Protein AF-A0A7C5NNX5-F1 (afdb_monomer)

pLDDT: mean 77.13, std 13.11, range [48.84, 93.62]

Sequence (84 aa):
MFITLIFVISGVLMFLWNAILPDLIGVNSISYWQSMGLLILSRILFGRFSKPERRTSFPYQKFKEKFQNMSFEEREKFREKWKS

Structure (mmCIF, N/CA/C/O backbone):
data_AF-A0A7C5NNX5-F1
#
_entry.id   AF-A0A7C5NNX5-F1
#
loop_
_atom_site.group_PDB
_atom_site.id
_atom_site.type_symbol
_atom_site.label_atom_id
_atom_site.label_alt_id
_atom_site.label_comp_id
_atom_site.label_asym_id
_atom_site.label_entity_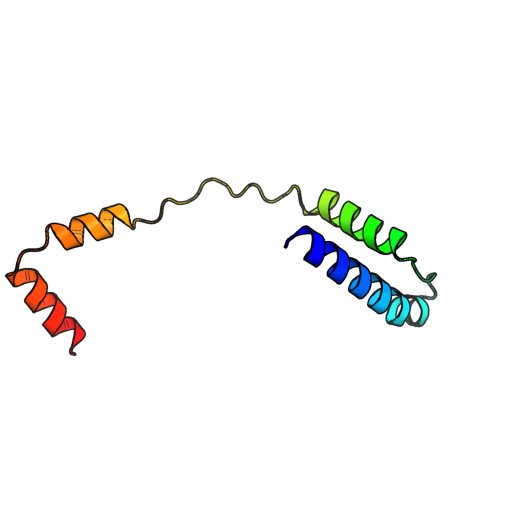id
_atom_site.label_seq_id
_atom_site.pdbx_PDB_ins_code
_atom_site.Cartn_x
_atom_site.Cartn_y
_atom_site.Cartn_z
_atom_site.occupancy
_atom_site.B_iso_or_e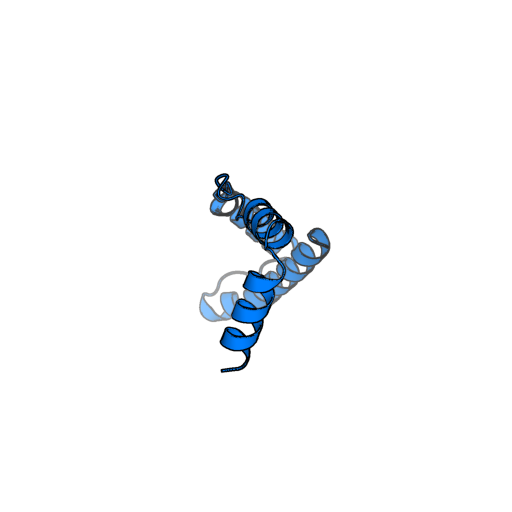quiv
_atom_site.auth_se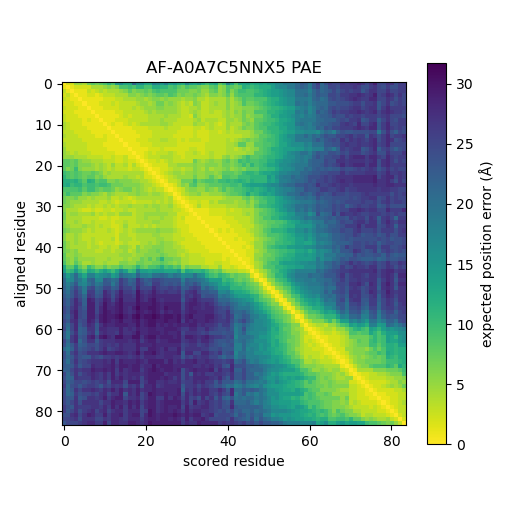q_id
_atom_site.auth_comp_id
_atom_site.auth_asym_id
_atom_site.auth_atom_id
_atom_site.pdbx_PDB_model_num
ATOM 1 N N . MET A 1 1 ? -4.544 -10.897 10.978 1.00 70.69 1 MET A N 1
ATOM 2 C CA . MET A 1 1 ? -4.993 -10.170 9.766 1.00 70.69 1 MET A CA 1
ATOM 3 C C . MET A 1 1 ? -4.192 -8.900 9.474 1.00 70.69 1 MET A C 1
ATOM 5 O O . MET A 1 1 ? -3.764 -8.735 8.343 1.00 70.69 1 MET A O 1
ATOM 9 N N . PHE A 1 2 ? -3.936 -8.006 10.438 1.00 74.38 2 PHE A N 1
ATOM 10 C CA . PHE A 1 2 ? -3.157 -6.785 10.147 1.00 74.38 2 PHE A CA 1
ATOM 11 C C . PHE A 1 2 ? -1.689 -7.054 9.796 1.00 74.38 2 PHE A C 1
ATOM 13 O O . PHE A 1 2 ? -1.156 -6.442 8.880 1.00 74.38 2 PHE A O 1
ATOM 20 N N . ILE A 1 3 ? -1.057 -8.014 10.472 1.00 81.31 3 ILE A N 1
ATOM 21 C CA . ILE A 1 3 ? 0.335 -8.393 10.201 1.00 81.31 3 ILE A CA 1
ATOM 22 C C . ILE A 1 3 ? 0.462 -8.936 8.774 1.00 81.31 3 ILE A C 1
ATOM 24 O O . ILE A 1 3 ? 1.252 -8.422 7.997 1.00 81.31 3 ILE A O 1
ATOM 28 N N . THR A 1 4 ? -0.387 -9.890 8.385 1.00 84.62 4 THR A N 1
ATOM 29 C CA . THR A 1 4 ? -0.401 -10.455 7.025 1.00 84.62 4 THR A CA 1
ATOM 30 C C . THR A 1 4 ? -0.576 -9.382 5.949 1.00 84.62 4 THR A C 1
ATOM 32 O O . THR A 1 4 ? 0.117 -9.422 4.940 1.00 84.62 4 THR A O 1
ATOM 35 N N . LEU A 1 5 ? -1.430 -8.381 6.187 1.00 84.50 5 LEU A N 1
ATOM 36 C CA . LEU A 1 5 ? -1.602 -7.256 5.268 1.00 84.50 5 LEU A CA 1
ATOM 37 C C . LEU A 1 5 ? -0.311 -6.431 5.119 1.00 84.50 5 LEU A C 1
ATOM 39 O O . LEU A 1 5 ? 0.047 -6.064 4.007 1.00 84.50 5 LEU A O 1
ATOM 43 N N . ILE A 1 6 ? 0.417 -6.184 6.211 1.00 84.31 6 ILE A N 1
ATOM 44 C CA . ILE A 1 6 ? 1.691 -5.446 6.183 1.00 84.31 6 ILE A CA 1
ATOM 45 C C . ILE A 1 6 ? 2.744 -6.198 5.360 1.00 84.31 6 ILE A C 1
ATOM 47 O O . ILE A 1 6 ? 3.424 -5.579 4.547 1.00 84.31 6 ILE A O 1
ATOM 51 N N . PHE A 1 7 ? 2.845 -7.521 5.520 1.00 88.00 7 PHE A N 1
ATOM 52 C CA . PHE A 1 7 ? 3.770 -8.342 4.729 1.00 88.00 7 PHE A CA 1
ATOM 53 C C . PHE A 1 7 ? 3.435 -8.289 3.230 1.00 88.00 7 PHE A C 1
ATOM 55 O O . PHE A 1 7 ? 4.321 -8.069 2.405 1.00 88.00 7 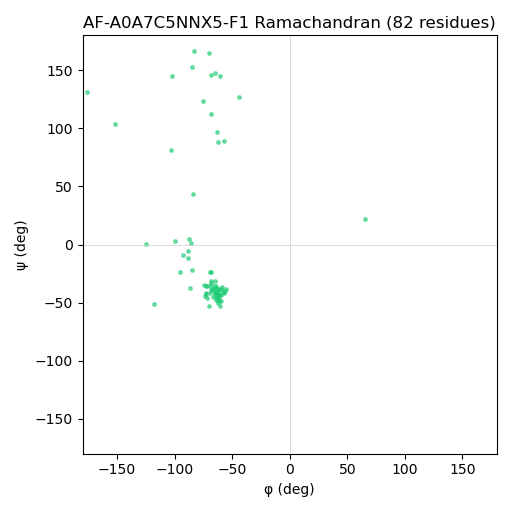PHE A O 1
ATOM 62 N N . VAL A 1 8 ? 2.150 -8.401 2.875 1.00 91.06 8 VAL A N 1
ATOM 63 C CA . VAL A 1 8 ? 1.698 -8.294 1.477 1.00 91.06 8 VAL A CA 1
ATOM 64 C C . VAL A 1 8 ? 2.009 -6.909 0.899 1.00 91.06 8 VAL A C 1
ATOM 66 O O . VAL A 1 8 ? 2.596 -6.812 -0.176 1.00 91.06 8 VAL A O 1
ATOM 69 N N . ILE A 1 9 ? 1.688 -5.834 1.626 1.00 89.19 9 ILE A N 1
ATOM 70 C CA . ILE A 1 9 ? 1.954 -4.455 1.187 1.00 89.19 9 ILE A CA 1
ATOM 71 C C . ILE A 1 9 ? 3.461 -4.209 1.020 1.00 89.19 9 ILE A C 1
ATOM 73 O O . ILE A 1 9 ? 3.867 -3.559 0.060 1.00 89.19 9 ILE A O 1
ATOM 77 N N . SER A 1 10 ? 4.302 -4.756 1.903 1.00 90.06 10 SER A N 1
ATOM 78 C CA . SER A 1 10 ? 5.762 -4.630 1.802 1.00 90.06 10 SER A CA 1
ATOM 79 C C . SER A 1 10 ? 6.333 -5.308 0.557 1.00 90.06 10 SER A C 1
ATOM 81 O O . SER A 1 10 ? 7.253 -4.771 -0.068 1.00 90.06 10 SER A O 1
ATOM 83 N N . GLY A 1 11 ? 5.773 -6.457 0.170 1.00 90.25 11 GLY A N 1
ATOM 84 C CA . GLY A 1 11 ? 6.126 -7.137 -1.076 1.00 90.25 11 GLY A CA 1
ATOM 85 C C . GLY A 1 11 ? 5.707 -6.338 -2.313 1.00 90.25 11 GLY A C 1
ATOM 86 O O . GLY A 1 11 ? 6.515 -6.146 -3.220 1.00 90.25 11 GLY A O 1
ATOM 87 N N . VAL A 1 12 ? 4.481 -5.802 -2.319 1.00 92.62 12 VAL A N 1
ATOM 88 C CA . VAL A 1 12 ? 3.979 -4.953 -3.416 1.00 92.62 12 VAL A CA 1
ATOM 89 C C . VAL A 1 12 ? 4.821 -3.687 -3.563 1.00 92.62 12 VAL A C 1
ATOM 91 O O . VAL A 1 12 ? 5.195 -3.335 -4.678 1.00 92.62 12 VAL A O 1
ATOM 94 N N . LEU A 1 13 ? 5.172 -3.030 -2.453 1.00 92.12 13 LEU A N 1
ATOM 95 C CA . LEU A 1 13 ? 6.013 -1.836 -2.478 1.00 92.12 13 LEU A CA 1
ATOM 96 C C . LEU A 1 13 ? 7.396 -2.134 -3.064 1.00 92.12 13 LEU A C 1
ATOM 98 O O . LEU A 1 13 ? 7.881 -1.356 -3.876 1.00 92.12 13 LEU A O 1
ATOM 102 N N . MET A 1 14 ? 8.016 -3.257 -2.684 1.00 93.62 14 MET A N 1
ATOM 103 C CA . MET A 1 14 ? 9.308 -3.680 -3.237 1.00 93.62 14 MET A CA 1
ATOM 104 C C . MET A 1 14 ? 9.219 -3.914 -4.748 1.00 93.62 14 MET A C 1
ATOM 106 O O . MET A 1 14 ? 10.068 -3.428 -5.489 1.00 93.62 14 MET A O 1
ATOM 110 N N . PHE A 1 15 ? 8.190 -4.636 -5.205 1.00 91.81 15 PHE A N 1
ATOM 111 C CA . PHE A 1 15 ? 7.993 -4.916 -6.628 1.00 91.81 15 PHE A CA 1
ATOM 112 C C . PHE A 1 15 ? 7.790 -3.627 -7.426 1.00 91.81 15 PHE A C 1
ATOM 114 O O . PHE A 1 15 ? 8.469 -3.402 -8.422 1.00 91.81 15 PHE A O 1
ATOM 121 N N . LEU A 1 16 ? 6.902 -2.752 -6.949 1.00 90.44 16 LEU A N 1
ATOM 122 C CA . LEU A 1 16 ? 6.597 -1.490 -7.611 1.00 90.44 16 LEU A CA 1
ATOM 123 C C . LEU A 1 16 ? 7.807 -0.549 -7.620 1.00 90.44 16 LEU A C 1
ATOM 125 O O . LEU A 1 16 ? 8.077 0.094 -8.630 1.00 90.44 16 LEU A O 1
ATOM 129 N N . TRP A 1 17 ? 8.559 -0.495 -6.517 1.00 92.38 17 TRP A N 1
ATOM 130 C CA . TRP A 1 17 ? 9.788 0.286 -6.444 1.00 92.38 17 TRP A CA 1
ATOM 131 C C . TRP A 1 17 ? 10.793 -0.208 -7.474 1.00 92.38 17 TRP A C 1
ATOM 133 O O . TRP A 1 17 ? 11.246 0.584 -8.289 1.00 92.38 17 TRP A O 1
ATOM 143 N N . ASN A 1 18 ? 11.094 -1.508 -7.486 1.00 90.94 18 ASN A N 1
ATOM 144 C CA . ASN A 1 18 ? 12.107 -2.076 -8.375 1.00 90.94 18 ASN A CA 1
ATOM 145 C C . ASN A 1 18 ? 11.699 -2.041 -9.855 1.00 90.94 18 ASN A C 1
ATOM 147 O O . ASN A 1 18 ? 12.577 -2.032 -10.706 1.00 90.94 18 ASN A O 1
ATOM 151 N N . ALA A 1 19 ? 10.399 -1.988 -10.157 1.00 90.50 19 ALA A N 1
ATOM 152 C CA . ALA A 1 19 ? 9.892 -1.892 -11.524 1.00 90.50 19 ALA A CA 1
ATOM 153 C C . ALA A 1 19 ? 9.833 -0.456 -12.077 1.00 90.50 19 ALA A C 1
ATOM 155 O O . ALA A 1 19 ? 9.753 -0.286 -13.286 1.00 90.50 19 ALA A O 1
ATOM 156 N N . ILE A 1 20 ? 9.798 0.570 -11.218 1.00 89.44 20 ILE A N 1
ATOM 157 C CA . ILE A 1 20 ? 9.534 1.955 -11.650 1.00 89.44 20 ILE A CA 1
ATOM 158 C C . ILE A 1 20 ? 10.711 2.877 -11.347 1.00 89.44 20 ILE A C 1
ATOM 160 O O . ILE A 1 20 ? 11.153 3.638 -12.201 1.00 89.44 20 ILE A O 1
ATOM 164 N N . LEU A 1 21 ? 11.200 2.872 -10.109 1.00 87.69 21 LEU A N 1
ATOM 165 C CA . LEU A 1 21 ? 12.122 3.903 -9.640 1.00 87.69 21 LEU A CA 1
ATOM 166 C C . LEU A 1 21 ? 13.539 3.783 -10.219 1.00 87.69 21 LEU A C 1
ATOM 168 O O . LEU A 1 21 ? 14.077 4.820 -10.622 1.00 87.69 21 LEU A O 1
ATOM 172 N N . PRO A 1 22 ? 14.135 2.580 -10.320 1.00 87.94 22 PRO A N 1
ATOM 173 C CA . PRO A 1 22 ? 15.402 2.402 -11.018 1.00 87.94 22 PRO A CA 1
ATOM 174 C C . PRO A 1 22 ? 15.349 2.874 -12.467 1.00 87.94 22 PRO A C 1
ATOM 176 O O . PRO A 1 22 ? 16.254 3.582 -12.902 1.00 87.94 22 PRO A O 1
ATOM 179 N N . ASP A 1 23 ? 14.256 2.575 -13.167 1.00 85.50 23 ASP A N 1
ATOM 180 C CA . ASP A 1 23 ? 14.107 2.896 -14.587 1.00 85.50 23 ASP A CA 1
ATOM 181 C C . ASP A 1 23 ? 13.840 4.387 -14.832 1.00 85.50 23 ASP A C 1
ATOM 183 O O . ASP A 1 23 ? 14.316 4.947 -15.817 1.00 85.50 23 ASP A O 1
ATOM 187 N N . LEU A 1 24 ? 13.107 5.060 -13.937 1.00 86.75 24 LEU A N 1
ATOM 188 C CA . LEU A 1 24 ? 12.754 6.472 -14.118 1.00 86.75 24 LEU A CA 1
ATOM 189 C C . LEU A 1 24 ? 13.803 7.452 -13.587 1.00 86.75 24 LEU A C 1
ATOM 191 O O . LEU A 1 24 ? 13.977 8.526 -14.157 1.00 86.75 24 LEU A O 1
ATOM 195 N N . ILE A 1 25 ? 14.445 7.133 -12.461 1.00 86.75 25 ILE A N 1
ATOM 196 C CA . ILE A 1 25 ? 15.262 8.099 -11.703 1.00 86.75 25 ILE A CA 1
ATOM 197 C C . ILE A 1 25 ? 16.697 7.589 -11.492 1.00 86.75 25 ILE A C 1
ATOM 199 O O . ILE A 1 25 ? 17.508 8.270 -10.868 1.00 86.75 25 ILE A O 1
ATOM 203 N N . GLY A 1 26 ? 17.034 6.393 -11.993 1.00 82.81 26 GLY A N 1
ATOM 204 C CA . GLY A 1 26 ? 18.368 5.803 -11.840 1.00 82.81 26 GLY A CA 1
ATOM 205 C C . GLY A 1 26 ? 18.725 5.463 -10.391 1.00 82.81 26 GLY A C 1
ATOM 206 O O . GLY A 1 26 ? 19.901 5.406 -10.036 1.00 82.81 26 GLY A O 1
ATOM 207 N N . VAL A 1 27 ? 17.725 5.287 -9.521 1.00 85.25 27 VAL A N 1
ATOM 208 C CA . VAL A 1 27 ? 17.949 4.937 -8.113 1.00 85.25 27 VAL A CA 1
ATOM 209 C C . VAL A 1 27 ? 18.109 3.428 -7.940 1.00 85.25 27 VAL A C 1
ATOM 211 O O . VAL A 1 27 ? 17.567 2.632 -8.699 1.00 85.25 27 VAL A O 1
ATOM 214 N N . ASN A 1 28 ? 18.842 3.005 -6.911 1.00 87.88 28 ASN A N 1
ATOM 215 C CA . ASN A 1 28 ? 19.064 1.580 -6.673 1.00 87.88 28 ASN A CA 1
ATOM 216 C C . A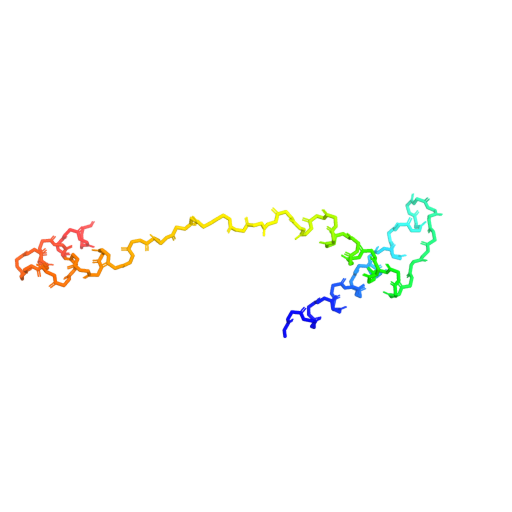SN A 1 28 ? 17.763 0.837 -6.325 1.00 87.88 28 ASN A C 1
ATOM 218 O O . ASN A 1 28 ? 16.866 1.373 -5.662 1.00 87.88 28 ASN A O 1
ATOM 222 N N . SER A 1 29 ? 17.703 -0.430 -6.743 1.00 89.31 29 SER A N 1
ATOM 223 C CA . SER A 1 29 ? 16.661 -1.363 -6.313 1.00 89.31 29 SER A CA 1
ATOM 224 C C . SER A 1 29 ? 16.706 -1.554 -4.799 1.00 89.31 29 SER A C 1
ATOM 226 O O . SER A 1 29 ? 17.783 -1.581 -4.200 1.00 89.31 29 SER A O 1
ATOM 228 N N . ILE A 1 30 ? 15.533 -1.719 -4.192 1.00 91.81 30 ILE A N 1
ATOM 229 C CA . ILE A 1 30 ? 15.397 -1.965 -2.760 1.00 91.81 30 ILE A CA 1
ATOM 230 C C . ILE A 1 30 ? 15.122 -3.439 -2.469 1.00 91.81 30 ILE A C 1
ATOM 232 O O . ILE A 1 30 ? 14.416 -4.128 -3.211 1.00 91.81 30 ILE A O 1
ATOM 236 N N . SER A 1 31 ? 15.669 -3.931 -1.358 1.00 91.38 31 SER A N 1
ATOM 237 C CA . SER A 1 31 ? 15.366 -5.269 -0.839 1.00 91.38 31 SER A CA 1
ATOM 238 C C . SER A 1 31 ? 14.081 -5.277 -0.002 1.00 91.38 31 SER A C 1
ATOM 240 O O . SER A 1 31 ? 13.587 -4.233 0.428 1.00 91.38 31 SER A O 1
ATOM 242 N N . TYR A 1 32 ? 13.560 -6.471 0.295 1.00 88.75 32 TYR A N 1
ATOM 243 C CA . TYR A 1 32 ? 12.363 -6.636 1.129 1.00 88.75 32 TYR A CA 1
ATOM 244 C C . TYR A 1 32 ? 12.492 -5.953 2.505 1.00 88.75 32 TYR A C 1
ATOM 246 O O . TYR A 1 32 ? 11.557 -5.322 2.992 1.00 88.75 32 TYR A O 1
ATOM 254 N N . TRP A 1 33 ? 13.676 -6.014 3.121 1.00 90.12 33 TRP A N 1
ATOM 255 C CA . TRP A 1 33 ? 13.943 -5.340 4.395 1.00 90.12 33 TRP A CA 1
ATOM 256 C C . TRP A 1 33 ? 13.951 -3.815 4.275 1.00 90.12 33 TRP A C 1
ATOM 258 O O . TRP A 1 33 ? 13.524 -3.127 5.202 1.00 90.12 33 TRP A O 1
ATOM 268 N N . GLN A 1 34 ? 14.388 -3.276 3.136 1.00 90.62 34 GLN A N 1
ATOM 269 C CA . GLN A 1 34 ? 14.345 -1.837 2.878 1.00 90.62 34 GLN A CA 1
ATOM 270 C C . GLN A 1 34 ? 12.917 -1.351 2.622 1.00 90.62 34 GLN A C 1
ATOM 272 O O . GLN A 1 34 ? 12.531 -0.323 3.175 1.00 90.62 34 GLN A O 1
ATOM 277 N N . SER A 1 35 ? 12.103 -2.097 1.864 1.00 91.56 35 SER A N 1
ATOM 278 C CA . SER A 1 35 ? 10.688 -1.750 1.669 1.00 91.56 35 SER A CA 1
ATOM 279 C C . SER A 1 35 ? 9.912 -1.805 2.990 1.00 91.56 35 SER A C 1
ATOM 281 O O . SER A 1 35 ? 9.144 -0.893 3.300 1.00 91.56 35 SER A O 1
ATOM 283 N N . MET A 1 36 ? 10.197 -2.806 3.827 1.00 90.12 36 MET A N 1
ATOM 284 C CA . MET A 1 36 ? 9.615 -2.926 5.163 1.00 90.12 36 MET A CA 1
ATOM 285 C C . MET A 1 36 ? 10.058 -1.778 6.080 1.00 90.12 36 MET A C 1
ATOM 287 O O . MET A 1 36 ? 9.224 -1.178 6.759 1.00 90.12 36 MET A O 1
ATOM 291 N N . GLY A 1 37 ? 11.344 -1.415 6.060 1.00 91.38 37 GLY A N 1
ATOM 292 C CA . GLY A 1 37 ? 11.878 -0.263 6.789 1.00 91.38 37 GLY A CA 1
ATOM 293 C C . GLY A 1 37 ? 11.232 1.059 6.365 1.00 91.38 37 GLY A C 1
ATOM 294 O O . GLY A 1 37 ? 10.829 1.840 7.225 1.00 91.38 37 GLY A O 1
ATOM 295 N N . LEU A 1 38 ? 11.048 1.282 5.058 1.00 90.06 38 LEU A N 1
ATOM 296 C CA . LEU A 1 38 ? 10.362 2.460 4.513 1.00 90.06 38 LEU A CA 1
ATOM 297 C C . LEU A 1 38 ? 8.897 2.532 4.956 1.00 90.06 38 LEU A C 1
ATOM 299 O O . LEU A 1 38 ? 8.423 3.601 5.344 1.00 90.06 38 LEU A O 1
ATOM 303 N N . LEU A 1 39 ? 8.182 1.405 4.956 1.00 88.88 39 LEU A N 1
ATOM 304 C CA . LEU A 1 39 ? 6.806 1.347 5.451 1.00 88.88 39 LEU A CA 1
ATOM 305 C C . LEU A 1 39 ? 6.717 1.626 6.949 1.00 88.88 39 LEU A C 1
ATOM 307 O O . LEU A 1 39 ? 5.838 2.374 7.374 1.00 88.88 39 LEU A O 1
ATOM 311 N N . ILE A 1 40 ? 7.622 1.060 7.753 1.00 88.62 40 ILE A N 1
ATOM 312 C CA . ILE A 1 40 ? 7.680 1.319 9.197 1.00 88.62 40 ILE A CA 1
ATOM 313 C C . ILE A 1 40 ? 7.987 2.796 9.448 1.00 88.62 40 ILE A C 1
ATOM 315 O O . ILE A 1 40 ? 7.295 3.429 10.242 1.00 88.62 40 ILE A O 1
ATOM 319 N N . LEU A 1 41 ? 8.966 3.365 8.741 1.00 89.00 41 LEU A N 1
ATOM 320 C CA . LEU A 1 41 ? 9.318 4.778 8.844 1.00 89.00 41 LEU A CA 1
ATOM 321 C C . LEU A 1 41 ? 8.124 5.667 8.475 1.00 89.00 41 LEU A C 1
ATOM 323 O O . LEU A 1 41 ? 7.751 6.540 9.252 1.00 89.00 41 LEU A O 1
ATOM 327 N N . SER A 1 42 ? 7.463 5.394 7.348 1.00 86.81 42 SER A N 1
ATOM 328 C CA . SER A 1 42 ? 6.239 6.083 6.927 1.00 86.81 42 SER A CA 1
ATOM 329 C C . SER A 1 42 ? 5.132 5.959 7.980 1.00 86.81 42 SER A C 1
ATOM 331 O O . SER A 1 42 ? 4.472 6.937 8.329 1.00 86.81 42 SER A O 1
ATOM 333 N N . ARG A 1 43 ? 4.971 4.783 8.595 1.00 82.50 43 ARG A N 1
ATOM 334 C CA . ARG A 1 43 ? 4.005 4.576 9.679 1.00 82.50 43 ARG A CA 1
ATOM 335 C C . ARG A 1 43 ? 4.387 5.325 10.956 1.00 82.50 43 ARG A C 1
ATOM 337 O O . ARG A 1 43 ? 3.497 5.748 11.684 1.00 82.50 43 ARG A O 1
ATOM 344 N N . ILE A 1 44 ? 5.666 5.519 11.246 1.00 85.44 44 ILE A N 1
ATOM 345 C CA . ILE A 1 44 ? 6.104 6.317 12.396 1.00 85.44 44 ILE A CA 1
ATOM 346 C C . ILE A 1 44 ? 5.890 7.811 12.120 1.00 85.44 44 ILE A C 1
ATOM 348 O O . ILE A 1 44 ? 5.353 8.506 12.983 1.00 85.44 44 ILE A O 1
ATOM 352 N N . LEU A 1 45 ? 6.247 8.279 10.920 1.00 83.44 45 LEU A N 1
ATOM 353 C CA . LEU A 1 45 ? 6.154 9.681 10.502 1.00 83.44 45 LEU A CA 1
ATOM 354 C C . LEU A 1 45 ? 4.702 10.138 10.308 1.00 83.44 45 LEU A C 1
ATOM 356 O O . LEU A 1 45 ? 4.271 11.116 10.911 1.00 83.44 45 LEU A O 1
ATOM 360 N N . PHE A 1 46 ? 3.922 9.410 9.512 1.00 76.31 46 PHE A N 1
ATOM 361 C CA . PHE A 1 46 ? 2.541 9.767 9.171 1.00 76.31 46 PHE A CA 1
ATOM 362 C C . PHE A 1 46 ? 1.513 9.087 10.078 1.00 76.31 46 PHE A C 1
ATOM 364 O O . PHE A 1 46 ? 0.389 9.554 10.250 1.00 76.31 46 PHE A O 1
ATOM 371 N N . GLY A 1 47 ? 1.875 7.962 10.687 1.00 64.62 47 GLY A N 1
ATOM 372 C CA . GLY A 1 47 ? 0.925 7.111 11.387 1.00 64.62 47 GLY A CA 1
ATOM 373 C C . GLY A 1 47 ? 0.671 7.427 12.858 1.00 64.62 47 GLY A C 1
ATOM 374 O O . GLY A 1 47 ? -0.233 6.822 13.438 1.00 64.62 47 GLY A O 1
ATOM 375 N N . ARG A 1 48 ? 1.398 8.383 13.448 1.00 60.59 48 ARG A N 1
ATOM 376 C CA . ARG A 1 48 ? 1.148 8.906 14.806 1.00 60.59 48 ARG A CA 1
ATOM 377 C C . ARG A 1 48 ? 0.147 10.071 14.848 1.00 60.59 48 ARG A C 1
ATOM 379 O O . ARG A 1 48 ? -0.105 10.597 15.927 1.00 60.59 48 ARG A O 1
ATOM 386 N N . PHE A 1 49 ? -0.470 10.432 13.718 1.00 57.78 49 PHE A N 1
ATOM 387 C CA . PHE A 1 49 ? -1.405 11.565 13.627 1.00 57.78 49 PHE A CA 1
ATOM 388 C C . PHE A 1 49 ? -2.897 11.215 13.657 1.00 57.78 49 PHE A C 1
ATOM 390 O O . PHE A 1 49 ? -3.728 12.112 13.608 1.00 57.78 49 PHE A O 1
ATOM 397 N N . SER A 1 50 ? -3.281 9.949 13.825 1.00 56.88 50 SER A N 1
ATOM 398 C CA . SER A 1 50 ? -4.676 9.604 14.130 1.00 56.88 50 SER A CA 1
ATOM 399 C C . SER A 1 50 ? -4.825 9.261 15.606 1.00 56.88 50 SER A C 1
ATOM 401 O O . SER A 1 50 ? -4.884 8.096 15.989 1.00 56.88 50 SER A O 1
ATOM 403 N N . LYS A 1 51 ? -4.937 10.293 16.448 1.00 58.28 51 LYS A N 1
ATOM 404 C CA . LYS A 1 51 ? -5.912 10.202 17.537 1.00 58.28 51 LYS A CA 1
ATOM 405 C C . LYS A 1 51 ? -7.276 10.232 16.843 1.00 58.28 51 LYS A C 1
ATOM 407 O O . LYS A 1 51 ? -7.606 11.284 16.300 1.00 58.28 51 LYS A O 1
ATOM 412 N N . PRO A 1 52 ? -8.087 9.161 16.832 1.00 54.75 52 PRO A N 1
ATOM 413 C CA . PRO A 1 52 ? -9.515 9.377 16.739 1.00 54.75 52 PRO A CA 1
ATOM 414 C C . PRO A 1 52 ? -9.889 10.131 18.013 1.00 54.75 52 PRO A C 1
ATOM 416 O O . PRO A 1 52 ? -9.996 9.577 19.109 1.00 54.75 52 PRO A O 1
ATOM 419 N N . GLU A 1 53 ? -9.962 11.449 17.870 1.00 53.03 53 GLU A N 1
ATOM 420 C CA . GLU A 1 53 ? -10.675 12.318 18.779 1.00 53.03 53 GLU A CA 1
ATOM 421 C C . GLU A 1 53 ? -12.018 11.641 19.077 1.00 53.03 53 GLU A C 1
ATOM 423 O O . GLU A 1 53 ? -12.727 11.205 18.169 1.00 53.03 53 GLU A O 1
ATOM 428 N N . ARG A 1 54 ? -12.324 11.466 20.363 1.00 56.22 54 ARG A N 1
ATOM 429 C CA . ARG A 1 54 ? -13.586 10.904 20.847 1.00 56.22 54 ARG A CA 1
ATOM 430 C C . ARG A 1 54 ? -14.755 11.731 20.306 1.00 56.22 54 ARG A C 1
ATOM 432 O O . ARG A 1 54 ? -15.182 12.681 20.948 1.00 56.22 54 ARG A O 1
ATOM 439 N N . ARG A 1 55 ? -15.274 11.381 19.137 1.00 51.78 55 ARG A N 1
ATOM 440 C CA . ARG A 1 55 ? -16.493 11.927 18.537 1.00 51.78 55 ARG A CA 1
ATOM 441 C C . ARG A 1 55 ? -17.037 10.798 17.671 1.00 51.78 55 ARG A C 1
ATOM 443 O O . ARG A 1 55 ? -16.492 10.506 16.626 1.00 51.78 55 ARG A O 1
ATOM 450 N N . THR A 1 56 ? -18.065 10.057 18.035 1.00 49.72 56 THR A N 1
ATOM 451 C CA . THR A 1 56 ? -19.339 10.489 18.594 1.00 49.72 56 THR A CA 1
ATOM 452 C C . THR A 1 56 ? -20.091 9.200 18.903 1.00 49.72 56 THR A C 1
ATOM 454 O O . THR A 1 56 ? -20.175 8.304 18.066 1.00 49.72 56 THR A O 1
ATOM 457 N N . SER A 1 57 ? -20.643 9.101 20.107 1.00 50.41 57 SER A N 1
ATOM 458 C CA . SER A 1 57 ? -21.760 8.201 20.367 1.00 50.41 57 SER A CA 1
ATOM 459 C C . SER A 1 57 ? -22.922 8.682 19.490 1.00 50.41 57 SER A C 1
ATOM 461 O O . SER A 1 57 ? -23.661 9.588 19.871 1.00 50.41 57 SER A O 1
ATOM 463 N N . PHE A 1 58 ? -23.003 8.199 18.247 1.00 56.59 58 PHE A N 1
ATOM 464 C CA . PHE A 1 58 ? -24.157 8.447 17.388 1.00 56.59 58 PHE A CA 1
ATOM 465 C C . PHE A 1 58 ? -25.373 7.686 17.959 1.00 56.59 58 PHE A C 1
ATOM 467 O O . PHE A 1 58 ? -25.228 6.619 18.561 1.00 56.59 58 PHE A O 1
ATOM 474 N N . PRO A 1 59 ? -26.584 8.249 17.820 1.00 60.81 59 PRO A N 1
ATOM 475 C CA . PRO A 1 59 ? -27.677 8.232 18.793 1.00 60.81 59 PRO A CA 1
ATOM 476 C C . PRO A 1 59 ? -28.537 6.964 18.723 1.00 60.81 59 PRO A C 1
ATOM 478 O O . PRO A 1 59 ? -29.763 7.035 18.782 1.00 60.81 59 PRO A O 1
ATOM 481 N N . TYR A 1 60 ? -27.920 5.791 18.592 1.00 62.00 60 TYR A N 1
ATOM 482 C CA . TYR A 1 60 ? -28.657 4.535 18.466 1.00 62.00 60 TYR A CA 1
ATOM 483 C C . TYR A 1 60 ? -29.535 4.260 19.695 1.00 62.00 60 TYR A C 1
ATOM 485 O O . TYR A 1 60 ? -30.679 3.836 19.556 1.00 62.00 60 TYR A O 1
ATOM 493 N N . GLN A 1 61 ? -29.049 4.592 20.897 1.00 64.19 61 GLN A N 1
ATOM 494 C CA . GLN A 1 61 ? -29.838 4.468 22.128 1.00 64.19 61 GLN A CA 1
ATOM 495 C C . GLN A 1 61 ? -31.065 5.389 22.133 1.00 64.19 61 GLN A C 1
ATOM 497 O O . GLN A 1 61 ? -32.169 4.907 22.365 1.00 64.19 61 GLN A O 1
ATOM 502 N N . LYS A 1 62 ? -30.911 6.674 21.778 1.00 65.69 62 LYS A N 1
ATOM 503 C CA . LYS A 1 62 ? -32.046 7.613 21.722 1.00 65.69 62 LYS A CA 1
ATOM 504 C C . LYS A 1 62 ? -33.060 7.243 20.640 1.00 65.69 62 LYS A C 1
ATOM 506 O O . LYS A 1 62 ? -34.259 7.424 20.835 1.00 65.69 62 LYS A O 1
ATOM 511 N N . PHE A 1 63 ? -32.602 6.718 19.503 1.00 69.25 63 PHE A N 1
ATOM 512 C CA . PHE A 1 63 ? -33.502 6.256 18.445 1.00 69.25 63 PHE A CA 1
ATOM 513 C C . PHE A 1 63 ? -34.272 5.003 18.881 1.00 69.25 63 PHE A C 1
ATOM 515 O O . PHE A 1 63 ? -35.481 4.927 18.673 1.00 69.25 63 PHE A O 1
ATOM 522 N N . LYS A 1 64 ? -33.596 4.061 19.555 1.00 71.38 64 LYS A N 1
ATOM 523 C CA . LYS A 1 64 ? -34.204 2.842 20.103 1.00 71.38 64 LYS A CA 1
ATOM 524 C C . LYS A 1 64 ? -35.256 3.154 21.171 1.00 71.38 64 LYS A C 1
ATOM 526 O O . LYS A 1 64 ? -36.353 2.612 21.096 1.00 71.38 64 LYS A O 1
ATOM 531 N N . GLU A 1 65 ? -34.965 4.056 22.108 1.00 71.88 65 GLU A N 1
ATOM 532 C CA . GLU A 1 65 ? -35.929 4.488 23.134 1.00 71.88 65 GLU A CA 1
ATOM 533 C C . GLU A 1 65 ? -37.152 5.175 22.520 1.00 71.88 65 GLU A C 1
ATOM 535 O O . GLU A 1 65 ? -38.286 4.884 22.902 1.00 71.88 65 GLU A O 1
ATOM 540 N N . LYS A 1 66 ? -36.948 6.041 21.519 1.00 70.25 66 LYS A N 1
ATOM 541 C CA . LYS A 1 66 ? -38.055 6.703 20.818 1.00 70.25 66 LYS A CA 1
ATOM 542 C C . LYS A 1 66 ? -38.936 5.705 20.057 1.00 70.25 66 LYS A C 1
ATOM 544 O O . LYS A 1 66 ? -40.147 5.876 20.015 1.00 70.25 66 LYS A O 1
ATOM 549 N N . PHE A 1 67 ? -38.352 4.645 19.494 1.00 66.94 67 PHE A N 1
ATOM 550 C CA . PHE A 1 67 ? -39.098 3.584 18.805 1.00 66.94 67 PHE A CA 1
ATOM 551 C C . PHE A 1 67 ? -39.875 2.672 19.771 1.00 66.94 67 PHE A C 1
ATOM 553 O O . PHE A 1 67 ? -40.976 2.210 19.456 1.00 66.94 67 PHE A O 1
ATOM 560 N N . GLN A 1 68 ? -39.309 2.405 20.952 1.00 71.12 68 GLN A N 1
ATOM 561 C CA . GLN A 1 68 ? -39.937 1.567 21.977 1.00 71.12 68 GLN A CA 1
ATOM 562 C C . GLN A 1 68 ? -41.120 2.262 22.659 1.00 71.12 68 GLN A C 1
ATOM 564 O O . GLN A 1 68 ? -42.118 1.599 22.921 1.00 71.12 68 GLN A O 1
ATOM 569 N N . ASN A 1 69 ? -41.045 3.581 22.861 1.00 75.00 69 ASN A N 1
ATOM 570 C CA . ASN A 1 69 ? -42.116 4.377 23.472 1.00 75.00 69 ASN A CA 1
ATOM 571 C C . ASN A 1 69 ? -43.195 4.861 22.484 1.00 75.00 69 ASN A C 1
ATOM 573 O O . ASN A 1 69 ? -44.115 5.567 22.883 1.00 75.00 69 ASN A O 1
ATOM 577 N N . MET A 1 70 ? -43.094 4.502 21.202 1.00 66.50 70 MET A N 1
ATOM 578 C CA . MET A 1 70 ? -44.065 4.902 20.182 1.00 66.50 70 MET A CA 1
ATOM 579 C C . MET A 1 70 ? -45.363 4.089 20.326 1.00 66.50 70 MET A C 1
ATOM 581 O O . MET A 1 70 ? -45.324 2.852 20.281 1.00 66.50 70 MET A O 1
ATOM 585 N N . SER A 1 71 ? -46.498 4.776 20.491 1.00 70.56 71 SER A N 1
ATOM 586 C CA . SER A 1 71 ? -47.826 4.165 20.647 1.00 70.56 71 SER A CA 1
ATOM 587 C C . SER A 1 71 ? -48.316 3.524 19.338 1.00 70.56 71 SER A C 1
ATOM 589 O O . SER A 1 71 ? -47.757 3.752 18.261 1.00 70.56 71 SER A O 1
ATOM 591 N N . PHE A 1 72 ? -49.349 2.678 19.413 1.00 65.31 72 PHE A N 1
ATOM 592 C CA . PHE A 1 72 ? -49.850 1.940 18.246 1.00 65.31 72 PHE A CA 1
ATOM 593 C C . PHE A 1 72 ? -50.323 2.879 17.119 1.00 65.31 72 PHE A C 1
ATOM 595 O O . PHE A 1 72 ? -49.996 2.640 15.958 1.00 65.31 72 PHE A O 1
ATOM 602 N N . GLU A 1 73 ? -50.966 3.999 17.468 1.00 71.25 73 GLU A N 1
ATOM 603 C CA . GLU A 1 73 ? -51.429 5.016 16.511 1.00 71.25 73 GLU A CA 1
ATOM 604 C C . GLU A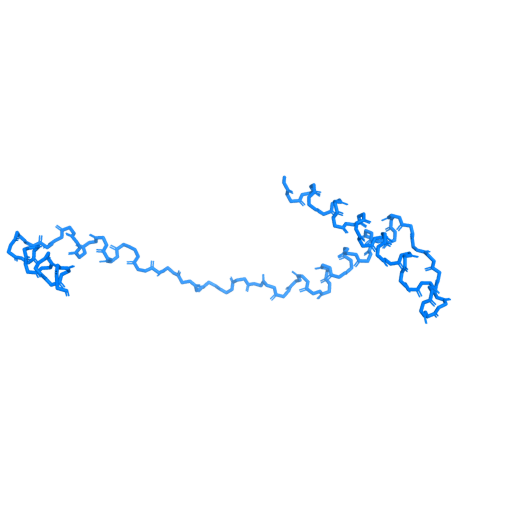 1 73 ? -50.283 5.737 15.784 1.00 71.25 73 GLU A C 1
ATOM 606 O O . GLU A 1 73 ? -50.375 6.026 14.590 1.00 71.25 73 GLU A O 1
ATOM 611 N N . GLU A 1 74 ? -49.170 6.029 16.468 1.00 69.44 74 GLU A N 1
ATOM 612 C CA . GLU A 1 74 ? -48.016 6.666 15.822 1.00 69.44 74 GLU A CA 1
ATOM 613 C C . GLU A 1 74 ? -47.331 5.715 14.831 1.00 69.44 74 GLU A C 1
ATOM 615 O O . GLU A 1 74 ? -46.892 6.142 13.761 1.00 69.44 74 GLU A O 1
ATOM 620 N N . ARG A 1 75 ? -47.287 4.411 15.137 1.00 70.31 75 ARG A N 1
ATOM 621 C CA . ARG A 1 75 ? -46.702 3.396 14.245 1.00 70.31 75 ARG A CA 1
ATOM 622 C C . ARG A 1 75 ? -47.478 3.238 12.939 1.00 70.31 75 ARG A C 1
ATOM 624 O O . ARG A 1 75 ? -46.861 2.911 11.925 1.00 70.31 75 ARG A O 1
ATOM 631 N N . GLU A 1 76 ? -48.791 3.454 12.942 1.00 72.88 76 GLU A N 1
ATOM 632 C CA . GLU A 1 76 ? -49.610 3.406 11.724 1.00 72.88 76 GLU A CA 1
ATOM 633 C C . GLU A 1 76 ? -49.351 4.616 10.827 1.00 72.88 76 GLU A C 1
ATOM 635 O O . GLU A 1 76 ? -49.021 4.434 9.655 1.00 72.88 76 GLU A O 1
ATOM 640 N N . LYS A 1 77 ? -49.323 5.829 11.395 1.00 76.69 77 LYS A N 1
ATOM 641 C CA . LYS A 1 77 ? -48.965 7.054 10.655 1.00 76.69 77 LYS A CA 1
ATOM 642 C C . LYS A 1 77 ? -47.563 6.980 10.045 1.00 76.69 77 LYS A C 1
ATOM 644 O O . LYS A 1 77 ? -47.335 7.460 8.934 1.00 76.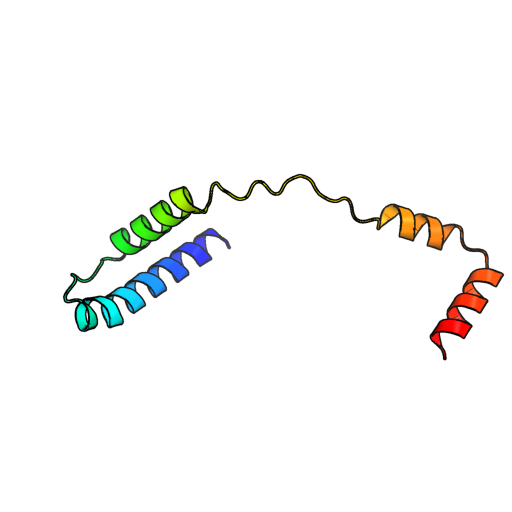69 77 LYS A O 1
ATOM 649 N N . PHE A 1 78 ? -46.612 6.355 10.745 1.00 72.25 78 PHE A N 1
ATOM 650 C CA . PHE A 1 78 ? -45.277 6.102 10.199 1.00 72.25 78 PHE A CA 1
ATOM 651 C C . PHE A 1 78 ? -45.298 5.117 9.022 1.00 72.25 78 PHE A C 1
ATOM 653 O O . PHE A 1 78 ? -44.591 5.350 8.044 1.00 72.25 78 PHE A O 1
ATOM 660 N N . ARG A 1 79 ? -46.103 4.046 9.075 1.00 67.62 79 ARG A N 1
ATOM 661 C CA . ARG A 1 79 ? -46.224 3.090 7.959 1.00 67.62 79 ARG A CA 1
ATOM 662 C C . ARG A 1 79 ? -46.909 3.696 6.743 1.00 67.62 79 ARG A C 1
ATOM 664 O O . ARG A 1 79 ? -46.467 3.423 5.633 1.00 67.62 79 ARG A O 1
ATOM 671 N N . GLU A 1 80 ? -47.940 4.514 6.937 1.00 77.00 80 GLU A N 1
ATOM 672 C CA . GLU A 1 80 ? -48.614 5.214 5.837 1.00 77.00 80 GLU A CA 1
ATOM 673 C C . GLU A 1 80 ? -47.657 6.161 5.110 1.00 77.00 80 GLU A C 1
ATOM 675 O O . GLU A 1 80 ? -47.580 6.144 3.884 1.00 77.00 80 GLU A O 1
ATOM 680 N N . LYS A 1 81 ? -46.845 6.915 5.861 1.00 69.75 81 LYS A N 1
ATOM 681 C CA . LYS A 1 81 ? -45.883 7.867 5.290 1.00 69.75 81 LYS A CA 1
ATOM 682 C C . LYS A 1 81 ? -44.714 7.207 4.544 1.00 69.75 81 LYS A C 1
ATOM 684 O O . LYS A 1 81 ? -44.115 7.852 3.698 1.00 69.75 81 LYS A O 1
ATOM 689 N N . TRP A 1 82 ? -44.385 5.951 4.857 1.00 68.12 82 TRP A N 1
ATOM 690 C CA . TRP A 1 82 ? -43.347 5.163 4.169 1.00 68.12 82 TRP A CA 1
ATOM 691 C C . TRP A 1 82 ? -43.861 4.386 2.951 1.00 68.12 82 TRP A C 1
ATOM 693 O O . TRP A 1 82 ? -43.063 3.824 2.205 1.00 68.12 82 TRP A O 1
ATOM 703 N N . LYS A 1 83 ? -45.185 4.301 2.780 1.00 64.56 83 LYS A N 1
ATOM 704 C CA . LYS A 1 83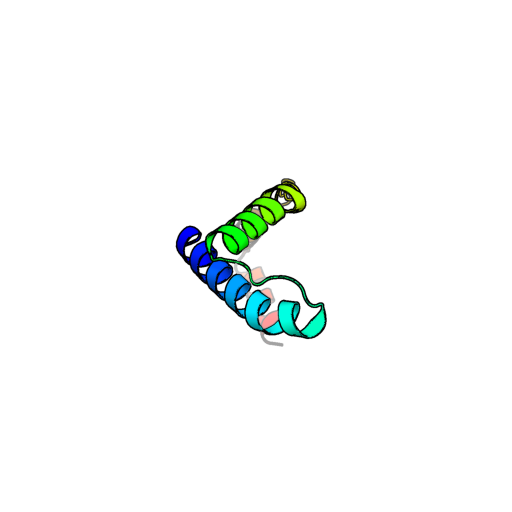 ? -45.826 3.635 1.641 1.00 64.56 83 LYS A CA 1
ATOM 705 C C . LYS A 1 83 ? -46.134 4.591 0.480 1.00 64.56 83 LYS A C 1
ATOM 707 O O . LYS A 1 83 ? -46.546 4.107 -0.571 1.00 64.56 83 LYS A O 1
ATOM 712 N N . SER A 1 84 ? -45.964 5.901 0.691 1.00 48.84 84 SER A N 1
ATOM 713 C CA . SER A 1 84 ? -45.999 6.952 -0.337 1.00 48.84 84 SER A CA 1
ATOM 714 C C . SER A 1 84 ? -44.609 7.220 -0.894 1.00 48.84 84 SER A C 1
ATOM 716 O O . SER A 1 84 ? -44.579 7.737 -2.030 1.00 48.84 84 SER A O 1
#

Foldseek 3Di:
DVVVVLLVVLVVQQVVCQVPVCVPPVDDRDDSVRSSVVVVVCCVVVVVPDPVPPDDPDPPVVVVVVVVPDDPVNVVVVVVVVVD

Mean predicted aligned error: 14.8 Å

Solvent-accessible surface area (backbone atoms only — not comparable to full-atom values): 5043 Å² total; per-residue (Å²): 111,71,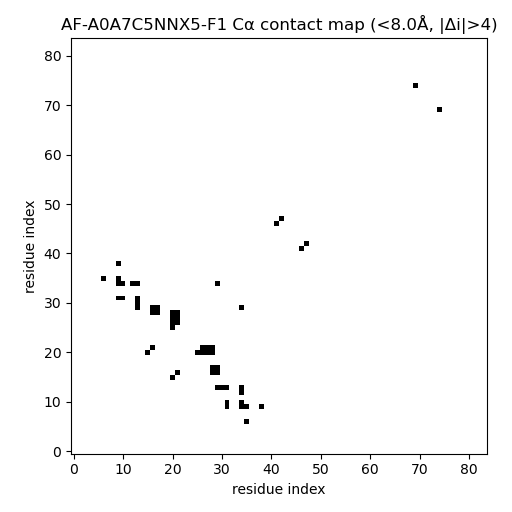65,61,49,51,55,52,51,24,52,51,50,23,52,52,43,49,70,41,43,33,78,74,72,72,42,82,73,59,50,64,69,52,29,40,48,52,51,51,49,47,43,58,73,64,56,74,71,72,72,81,67,95,74,72,91,68,62,58,66,63,52,51,52,56,60,69,72,52,50,75,71,57,54,49,57,52,52,56,66,72,74,109

Secondary structure (DSSP, 8-state):
-HHHHHHHHHHHHHHHHHHHHHHHH-PPPPPHHHHHHHHHHHHHHTTT----------SHHHHHHHHHT--HHHHHHHHHHH--

Radius of gyration: 26.28 Å; Cα contacts (8 Å, |Δi|>4): 29; chains: 1; bounding box: 70×23×38 Å